Protein AF-A0A0W8FM40-F1 (afdb_monomer_lite)

Foldseek 3Di:
DVVVVCVVVPCVCCPDPLNVLLVLLVVLVVVLVVLVVCLVVDPCNVVSVVSSVVSNVSSVVSVVVSVVVVCVVVVVD

pLDDT: mean 91.33, std 12.1, range [61.59, 98.69]

Radius of gyration: 15.76 Å; chains: 1; bounding box: 34×18×43 Å

Structure (mmCIF, N/CA/C/O backbone):
data_AF-A0A0W8FM40-F1
#
_entry.id   AF-A0A0W8FM40-F1
#
loop_
_atom_site.group_PDB
_atom_site.id
_atom_site.type_symbol
_atom_site.label_atom_id
_atom_site.label_alt_id
_atom_site.label_comp_id
_atom_site.label_asym_id
_atom_site.label_entity_id
_atom_site.label_seq_id
_atom_site.pdbx_PDB_ins_code
_atom_site.Cartn_x
_atom_site.Cartn_y
_atom_site.Cartn_z
_atom_site.occupancy
_atom_site.B_iso_or_equiv
_atom_site.auth_seq_id
_atom_site.auth_comp_id
_atom_site.auth_asym_id
_atom_site.auth_atom_id
_atom_site.pdbx_PDB_model_num
ATOM 1 N N . MET A 1 1 ? -16.266 1.226 -17.499 1.00 61.59 1 MET A N 1
ATOM 2 C CA . MET A 1 1 ? -15.888 1.465 -18.908 1.00 61.59 1 MET A CA 1
ATOM 3 C C . MET A 1 1 ? -14.374 1.435 -19.114 1.00 61.59 1 MET A C 1
ATOM 5 O O . MET A 1 1 ? -13.937 0.637 -19.922 1.00 61.59 1 MET A O 1
ATOM 9 N N . VAL A 1 2 ? -13.558 2.139 -18.317 1.00 62.75 2 VAL A N 1
ATOM 10 C CA . VAL A 1 2 ? -12.076 2.061 -18.410 1.00 62.75 2 VAL A CA 1
ATOM 11 C C . VAL A 1 2 ? -11.494 0.709 -17.960 1.00 62.75 2 VAL A C 1
ATOM 13 O O . VAL A 1 2 ? -10.645 0.150 -18.637 1.00 62.75 2 VAL A O 1
ATOM 16 N N . VAL A 1 3 ? -11.984 0.134 -16.855 1.00 63.38 3 VAL A N 1
ATOM 17 C CA . VAL A 1 3 ? -11.471 -1.154 -16.334 1.00 63.38 3 VAL A CA 1
ATOM 18 C C . VAL A 1 3 ? -11.718 -2.312 -17.310 1.00 63.38 3 VAL A C 1
ATOM 20 O O . VAL A 1 3 ? -10.827 -3.115 -17.547 1.00 63.38 3 VAL A O 1
ATOM 23 N N . ILE A 1 4 ? -12.905 -2.362 -17.927 1.00 70.06 4 ILE A N 1
ATOM 24 C CA . ILE A 1 4 ? -13.252 -3.376 -18.937 1.00 70.06 4 ILE A CA 1
ATOM 25 C C . ILE A 1 4 ? -12.356 -3.219 -20.170 1.00 70.06 4 ILE A C 1
ATOM 27 O O . ILE A 1 4 ? -11.843 -4.214 -20.665 1.00 70.06 4 ILE A O 1
ATOM 31 N N . TYR A 1 5 ? -12.107 -1.979 -20.604 1.00 71.62 5 TYR A N 1
ATOM 32 C CA . TYR A 1 5 ? -11.215 -1.675 -21.722 1.00 71.62 5 TYR A CA 1
ATOM 33 C C . TYR A 1 5 ? -9.773 -2.152 -21.471 1.00 71.62 5 TYR A C 1
ATOM 35 O O . TYR A 1 5 ? -9.188 -2.819 -22.320 1.00 71.62 5 TYR A O 1
ATOM 43 N N . ILE A 1 6 ? -9.229 -1.899 -20.276 1.00 64.38 6 ILE A N 1
ATOM 44 C CA . ILE A 1 6 ? -7.878 -2.338 -19.885 1.00 64.38 6 ILE A CA 1
ATOM 45 C C . ILE A 1 6 ? -7.779 -3.869 -19.833 1.00 64.38 6 ILE A C 1
ATOM 47 O O . ILE A 1 6 ? -6.788 -4.436 -20.288 1.00 64.38 6 ILE A O 1
ATOM 51 N N . ILE A 1 7 ? -8.808 -4.544 -19.311 1.00 67.69 7 ILE A N 1
ATOM 52 C CA . ILE A 1 7 ? -8.859 -6.013 -19.275 1.00 67.69 7 ILE A CA 1
ATOM 53 C C . ILE A 1 7 ? -8.958 -6.580 -20.700 1.00 67.69 7 ILE A C 1
ATOM 55 O O . ILE A 1 7 ? -8.291 -7.562 -21.013 1.00 67.69 7 ILE A O 1
ATOM 59 N N . SER A 1 8 ? -9.739 -5.944 -2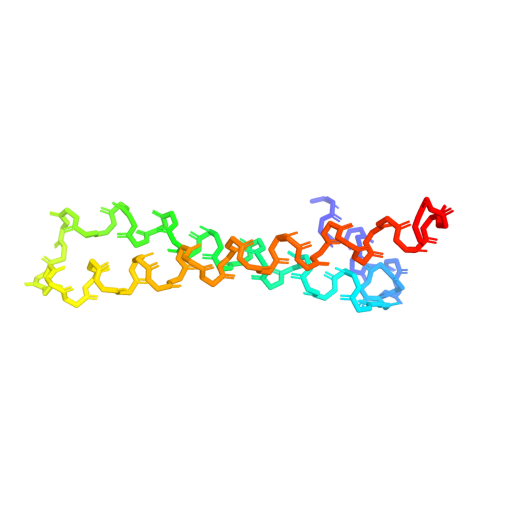1.582 1.00 69.31 8 SER A N 1
ATOM 60 C CA . SER A 1 8 ? -9.889 -6.373 -22.979 1.00 69.31 8 SER A CA 1
ATOM 61 C C . SER A 1 8 ? -8.669 -6.088 -23.857 1.00 69.31 8 SER A C 1
ATOM 63 O O . SER A 1 8 ? -8.491 -6.757 -24.868 1.00 69.31 8 SER A O 1
ATOM 65 N N . ALA A 1 9 ? -7.806 -5.146 -23.467 1.00 69.62 9 ALA A N 1
ATOM 66 C CA . ALA A 1 9 ? -6.594 -4.776 -24.200 1.00 69.62 9 ALA A CA 1
ATOM 67 C C . ALA A 1 9 ? -5.438 -5.794 -24.055 1.00 69.62 9 ALA A C 1
ATOM 69 O O . ALA A 1 9 ? -4.310 -5.500 -24.432 1.00 69.62 9 ALA A O 1
ATOM 70 N N . GLY A 1 10 ? -5.695 -6.994 -23.520 1.00 61.72 10 GLY A N 1
ATOM 71 C CA . GLY A 1 10 ? -4.740 -8.107 -23.581 1.00 61.72 10 GLY A CA 1
ATOM 72 C C . GLY A 1 10 ? -3.674 -8.129 -22.484 1.00 61.72 10 GLY A C 1
ATOM 73 O O . GLY A 1 10 ? -2.628 -8.738 -22.665 1.00 61.72 10 GLY A O 1
ATOM 74 N N . GLY A 1 11 ? -3.912 -7.490 -21.335 1.00 62.00 11 GLY A N 1
ATOM 75 C CA . GLY A 1 11 ? -3.058 -7.635 -20.146 1.00 62.00 11 GLY A CA 1
ATOM 76 C C . GLY A 1 11 ? -1.692 -6.938 -20.205 1.00 62.00 11 GLY A C 1
ATOM 77 O O . GLY A 1 11 ? -1.053 -6.808 -19.162 1.00 62.00 11 GLY A O 1
ATOM 78 N N . GLU A 1 12 ? -1.269 -6.407 -21.356 1.00 67.44 12 GLU A N 1
ATOM 79 C CA . GLU A 1 12 ? 0.005 -5.679 -21.490 1.00 67.44 12 GLU A CA 1
ATOM 80 C C . GLU A 1 12 ? 0.099 -4.464 -20.558 1.00 67.44 12 GLU A C 1
ATOM 82 O O . GLU A 1 12 ? 1.166 -4.145 -20.039 1.00 67.44 12 GLU A O 1
ATOM 87 N N . HIS A 1 13 ? -1.037 -3.843 -20.232 1.00 69.50 13 HIS A N 1
ATOM 88 C CA . HIS A 1 13 ? -1.099 -2.747 -19.264 1.00 69.50 13 HIS A CA 1
ATOM 89 C C . HIS A 1 13 ? -0.707 -3.142 -17.833 1.00 69.50 13 HIS A C 1
ATOM 91 O O . HIS A 1 13 ? -0.354 -2.264 -17.051 1.00 69.50 13 HIS A O 1
ATOM 97 N N . PHE A 1 14 ? -0.746 -4.430 -17.483 1.00 71.06 14 PHE A N 1
ATOM 98 C CA . PHE A 1 14 ? -0.257 -4.947 -16.200 1.00 71.06 14 PHE A CA 1
ATOM 99 C C . PHE A 1 14 ? 1.071 -5.703 -16.340 1.00 71.06 14 PHE A C 1
ATOM 101 O O . PHE A 1 14 ? 1.585 -6.225 -15.350 1.00 71.06 14 PHE A O 1
ATOM 108 N N . ASN A 1 15 ? 1.642 -5.757 -17.545 1.00 77.62 15 ASN A N 1
ATOM 109 C CA . ASN A 1 15 ? 2.830 -6.542 -17.847 1.00 77.62 15 ASN A CA 1
ATOM 110 C C . ASN A 1 15 ? 4.118 -5.755 -17.559 1.00 77.62 15 ASN A C 1
ATOM 112 O O . ASN A 1 15 ? 4.886 -5.409 -18.454 1.00 77.62 15 ASN A O 1
ATOM 116 N N . GLY A 1 16 ? 4.338 -5.432 -16.286 1.00 87.38 16 GLY A N 1
ATOM 117 C CA . GLY A 1 16 ? 5.570 -4.793 -15.844 1.00 87.38 16 GLY A CA 1
ATOM 118 C C . GLY A 1 16 ? 5.610 -4.537 -14.344 1.00 87.38 16 GLY A C 1
ATOM 119 O O . GLY A 1 16 ? 4.586 -4.360 -13.678 1.00 87.38 16 GLY A O 1
ATOM 120 N N . VAL A 1 17 ? 6.828 -4.524 -13.798 1.00 93.38 17 VAL A N 1
ATOM 121 C CA . VAL A 1 17 ? 7.061 -4.366 -12.354 1.00 93.38 17 VAL A CA 1
ATOM 122 C C . VAL A 1 17 ? 6.521 -3.019 -11.859 1.00 93.38 17 VAL A C 1
ATOM 124 O O . VAL A 1 17 ? 5.900 -2.969 -10.801 1.00 93.38 17 VAL A O 1
ATOM 127 N N . HIS A 1 18 ? 6.671 -1.942 -12.640 1.00 93.94 18 HIS A N 1
ATOM 128 C CA . HIS A 1 18 ? 6.119 -0.621 -12.313 1.00 93.94 18 HIS A CA 1
ATOM 129 C C . HIS A 1 18 ? 4.594 -0.667 -12.112 1.00 93.94 18 HIS A C 1
ATOM 131 O O . HIS A 1 18 ? 4.085 -0.185 -11.099 1.00 93.94 18 HIS A O 1
ATOM 137 N N . GLN A 1 19 ? 3.869 -1.291 -13.043 1.00 93.44 19 GLN A N 1
ATOM 138 C CA . GLN A 1 19 ? 2.408 -1.355 -13.034 1.00 93.44 19 GLN A CA 1
ATOM 139 C C . GLN A 1 19 ? 1.890 -2.228 -11.884 1.00 93.44 19 GLN A C 1
ATOM 141 O O . GLN A 1 19 ? 0.939 -1.842 -11.201 1.00 93.44 19 GLN A O 1
ATOM 146 N N . ILE A 1 20 ? 2.548 -3.362 -11.612 1.00 93.75 20 ILE A N 1
ATOM 147 C CA . ILE A 1 20 ? 2.202 -4.247 -10.487 1.00 93.75 20 ILE A CA 1
ATOM 148 C C . ILE A 1 20 ? 2.422 -3.532 -9.148 1.00 93.75 20 ILE A C 1
ATOM 150 O O . ILE A 1 20 ? 1.523 -3.519 -8.304 1.00 93.75 20 ILE A O 1
ATOM 154 N N . ILE A 1 21 ? 3.581 -2.896 -8.952 1.00 96.69 21 ILE A N 1
ATOM 155 C CA . ILE A 1 21 ? 3.876 -2.156 -7.716 1.00 96.69 21 ILE A CA 1
ATOM 156 C C . ILE A 1 21 ? 2.914 -0.973 -7.548 1.00 96.69 21 ILE A C 1
ATOM 158 O O . ILE A 1 21 ? 2.404 -0.758 -6.447 1.00 96.69 21 ILE A O 1
ATOM 162 N N . GLY A 1 22 ? 2.593 -0.256 -8.628 1.00 95.62 22 GLY A N 1
ATOM 163 C CA . GLY A 1 22 ? 1.594 0.814 -8.617 1.00 95.62 22 GLY A CA 1
ATOM 164 C C . GLY A 1 22 ? 0.202 0.326 -8.200 1.00 95.62 22 GLY A C 1
ATOM 165 O O . GLY A 1 22 ? -0.449 0.959 -7.365 1.00 95.62 22 GLY A O 1
ATOM 166 N N . LEU A 1 23 ? -0.238 -0.832 -8.703 1.00 94.62 23 LEU A N 1
ATOM 167 C CA . LEU A 1 23 ? -1.516 -1.438 -8.321 1.00 94.62 23 LEU A CA 1
ATOM 168 C C . LEU A 1 23 ? -1.539 -1.853 -6.841 1.00 94.62 23 LEU A C 1
ATOM 170 O O . LEU A 1 23 ? -2.533 -1.609 -6.147 1.00 94.62 23 LEU A O 1
ATOM 174 N N . ILE A 1 24 ? -0.449 -2.442 -6.341 1.00 96.25 24 ILE A N 1
ATOM 175 C CA . ILE A 1 24 ? -0.301 -2.796 -4.921 1.00 96.25 24 ILE A CA 1
ATOM 176 C C . ILE A 1 24 ? -0.345 -1.531 -4.054 1.00 96.25 24 ILE A C 1
ATOM 178 O O . ILE A 1 24 ? -1.086 -1.498 -3.067 1.00 96.25 24 ILE A O 1
ATOM 182 N N . ALA A 1 25 ? 0.386 -0.479 -4.438 1.00 97.81 25 ALA A N 1
ATOM 183 C CA . ALA A 1 25 ? 0.401 0.803 -3.736 1.00 97.81 25 ALA A CA 1
ATOM 184 C C . ALA A 1 25 ? -1.005 1.412 -3.654 1.00 97.81 25 ALA A C 1
ATOM 186 O O . ALA A 1 25 ? -1.472 1.758 -2.566 1.00 97.81 25 ALA A O 1
ATOM 187 N N . PHE A 1 26 ? -1.706 1.471 -4.791 1.00 97.00 26 PHE A N 1
ATOM 188 C CA . PHE A 1 26 ? -3.066 1.995 -4.877 1.00 97.00 26 PHE A CA 1
ATOM 189 C C . PHE A 1 26 ? -4.045 1.191 -4.016 1.00 97.00 26 PHE A C 1
ATOM 191 O O . PHE A 1 26 ? -4.812 1.765 -3.242 1.00 97.00 26 PHE A O 1
ATOM 198 N N . THR A 1 27 ? -3.985 -0.139 -4.089 1.00 97.56 27 THR A N 1
ATOM 199 C CA . THR A 1 27 ? -4.858 -1.020 -3.303 1.00 97.56 27 THR A CA 1
ATOM 200 C C . THR A 1 27 ? -4.605 -0.853 -1.804 1.00 97.56 27 THR A C 1
ATOM 202 O O . THR A 1 27 ? -5.550 -0.699 -1.028 1.00 97.56 27 THR A O 1
ATOM 205 N N . ALA A 1 28 ? -3.340 -0.813 -1.378 1.00 98.31 28 ALA A N 1
ATOM 206 C CA . ALA A 1 28 ? -2.977 -0.586 0.018 1.00 98.31 28 ALA A CA 1
ATOM 207 C C . ALA A 1 28 ? -3.423 0.800 0.516 1.00 98.31 28 ALA A C 1
ATOM 209 O O . ALA A 1 28 ? -3.911 0.922 1.643 1.00 98.31 28 ALA A O 1
ATOM 210 N N . ALA A 1 29 ? -3.318 1.837 -0.318 1.00 98.50 29 ALA A N 1
ATOM 211 C CA . ALA A 1 29 ? -3.804 3.177 0.002 1.00 98.50 29 ALA A CA 1
ATOM 212 C C . ALA A 1 29 ? -5.335 3.209 0.135 1.00 98.50 29 ALA A C 1
ATOM 214 O O . ALA A 1 29 ? -5.866 3.788 1.085 1.00 98.50 29 ALA A O 1
ATOM 215 N N . PHE A 1 30 ? -6.049 2.519 -0.756 1.00 98.56 30 PHE A N 1
ATOM 216 C CA . PHE A 1 30 ? -7.501 2.390 -0.680 1.00 98.56 30 PHE A CA 1
ATOM 217 C C . PHE A 1 30 ? -7.937 1.667 0.603 1.00 98.56 30 PHE A C 1
ATOM 219 O O . PHE A 1 30 ? -8.799 2.160 1.332 1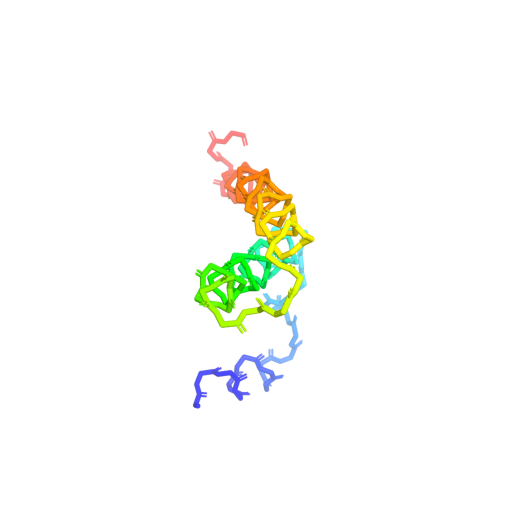.00 98.56 30 PHE A O 1
ATOM 226 N N . ILE A 1 31 ? -7.279 0.558 0.954 1.00 98.38 31 ILE A N 1
ATOM 227 C CA . ILE A 1 31 ? -7.501 -0.139 2.232 1.00 98.38 31 ILE A CA 1
ATOM 228 C C . ILE A 1 31 ? -7.204 0.792 3.414 1.00 98.38 31 ILE A C 1
ATOM 230 O O . ILE A 1 31 ? -7.989 0.856 4.360 1.00 98.38 31 ILE A O 1
ATOM 234 N N . THR A 1 32 ? -6.114 1.561 3.357 1.00 98.62 32 THR A N 1
ATOM 235 C CA . THR A 1 32 ? -5.761 2.548 4.390 1.00 98.62 32 THR A CA 1
ATOM 236 C C . THR A 1 32 ? -6.877 3.570 4.587 1.00 98.62 32 THR A C 1
ATOM 238 O O . THR A 1 32 ? -7.238 3.854 5.733 1.00 98.62 32 THR A O 1
ATOM 241 N N . MET A 1 33 ? -7.462 4.081 3.498 1.00 98.50 33 MET A N 1
ATOM 242 C CA . MET A 1 33 ? -8.599 5.004 3.532 1.00 98.50 33 MET A CA 1
ATOM 243 C C . MET A 1 33 ? -9.817 4.363 4.210 1.00 98.50 33 MET A C 1
ATOM 245 O O . MET A 1 33 ? -10.388 4.950 5.133 1.00 98.50 33 MET A O 1
ATOM 249 N N . LEU A 1 34 ? -10.175 3.133 3.823 1.00 98.44 34 LEU A N 1
ATOM 250 C CA . LEU A 1 34 ? -11.286 2.395 4.433 1.00 98.44 34 LEU A CA 1
ATOM 251 C C . LEU A 1 34 ? -11.059 2.149 5.931 1.00 98.44 34 LEU A C 1
ATOM 253 O O . LEU A 1 34 ? -11.965 2.372 6.734 1.00 98.44 34 LEU A O 1
ATOM 257 N N . LEU A 1 35 ? -9.847 1.756 6.332 1.00 98.12 35 LEU A N 1
ATOM 258 C CA . LEU A 1 35 ? -9.475 1.590 7.741 1.00 98.12 35 LEU A CA 1
ATOM 259 C C . LEU A 1 35 ? -9.538 2.919 8.506 1.00 98.12 35 LEU A C 1
ATOM 261 O O . LEU A 1 35 ? -9.973 2.947 9.660 1.00 98.12 35 LEU A O 1
ATOM 265 N N . GLY A 1 36 ? -9.149 4.019 7.858 1.00 97.94 36 GLY A N 1
ATOM 266 C CA . GLY A 1 36 ? -9.201 5.371 8.409 1.00 97.94 36 GLY A CA 1
ATOM 267 C C . GLY A 1 36 ? -10.626 5.844 8.698 1.00 97.94 36 GLY A C 1
ATOM 268 O O . GLY A 1 36 ? -10.843 6.540 9.688 1.00 97.94 36 GLY A O 1
ATOM 269 N N . PHE A 1 37 ? -11.603 5.412 7.901 1.00 97.81 37 PHE A N 1
ATOM 270 C CA . PHE A 1 37 ? -13.022 5.616 8.194 1.00 97.81 37 PHE A CA 1
ATOM 271 C C . PHE A 1 37 ? -13.536 4.619 9.244 1.00 97.81 37 PHE A C 1
ATOM 273 O O . PHE A 1 37 ? -14.201 4.992 10.215 1.00 97.81 37 PHE A O 1
ATOM 280 N N . TYR A 1 38 ? -13.202 3.337 9.090 1.00 97.69 38 TYR A N 1
ATOM 281 C CA . TYR A 1 38 ? -13.711 2.270 9.948 1.00 97.69 38 TYR A CA 1
ATOM 282 C C . TYR A 1 38 ? -13.235 2.380 11.404 1.00 97.69 38 TYR A C 1
ATOM 284 O O . TYR A 1 38 ? -13.971 2.001 12.317 1.00 97.69 38 TYR A O 1
ATOM 292 N N . GLN A 1 39 ? -12.060 2.960 11.671 1.00 96.88 39 GLN A N 1
ATOM 293 C CA . GLN A 1 39 ? -11.541 3.122 13.039 1.00 96.88 39 GLN A CA 1
ATOM 294 C C . GLN A 1 39 ? -12.475 3.908 13.979 1.00 96.88 39 GLN A C 1
ATOM 296 O O . GLN A 1 39 ? -12.377 3.752 15.197 1.00 96.88 39 GLN A O 1
ATOM 301 N N . PHE A 1 40 ? -13.384 4.732 13.444 1.00 96.12 40 PHE A N 1
ATOM 302 C CA .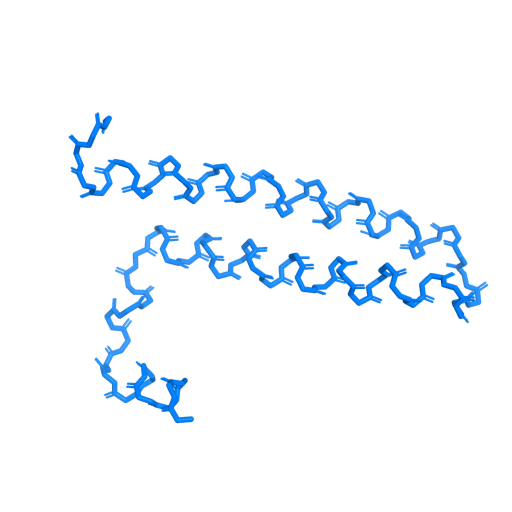 PHE A 1 40 ? -14.367 5.469 14.244 1.00 96.12 40 PHE A CA 1
ATOM 303 C C . PHE A 1 40 ? -15.526 4.586 14.725 1.00 96.12 40 PHE A C 1
ATOM 305 O O . PHE A 1 40 ? -16.103 4.862 15.776 1.00 96.12 40 PHE A O 1
ATOM 312 N N . LYS A 1 41 ? -15.823 3.500 14.000 1.00 96.31 41 LYS A N 1
ATOM 313 C CA . LYS A 1 41 ? -16.921 2.555 14.279 1.00 96.31 41 LYS A CA 1
ATOM 314 C C . LYS A 1 41 ? -16.442 1.199 14.818 1.00 96.31 41 LYS A C 1
ATOM 316 O O . LYS A 1 41 ? -17.247 0.423 15.321 1.00 96.31 41 LYS A O 1
ATOM 321 N N . SER A 1 42 ? -15.145 0.905 14.715 1.00 97.06 42 SER A N 1
ATOM 322 C CA . SER A 1 42 ? -14.561 -0.378 15.115 1.00 97.06 42 SER A CA 1
ATOM 323 C C . SER A 1 42 ? -14.726 -0.667 16.610 1.00 97.06 42 SER A C 1
ATOM 325 O O . SER A 1 42 ? -14.431 0.183 17.455 1.00 97.06 42 SER A O 1
ATOM 327 N N . LYS A 1 43 ? -15.115 -1.908 16.935 1.00 97.00 43 LYS A N 1
ATOM 328 C CA . LYS A 1 43 ? -15.117 -2.437 18.310 1.00 97.00 43 LYS A CA 1
ATOM 329 C C . LYS A 1 43 ? -13.694 -2.572 18.867 1.00 97.00 43 LYS A C 1
ATOM 331 O O . LYS A 1 43 ? -13.473 -2.315 20.044 1.00 97.00 43 LYS A O 1
ATOM 336 N N . ASN A 1 44 ? -12.721 -2.915 18.018 1.00 97.69 44 ASN A N 1
ATOM 337 C CA . ASN A 1 44 ? -11.305 -3.015 18.381 1.00 97.69 44 ASN A CA 1
ATOM 338 C C . ASN A 1 44 ? -10.505 -1.872 17.735 1.00 97.69 44 ASN A C 1
ATOM 340 O O . ASN A 1 44 ? -9.768 -2.052 16.760 1.00 97.69 44 ASN A O 1
ATOM 344 N N . LYS A 1 45 ? -10.676 -0.662 18.282 1.00 96.88 45 LYS A N 1
ATOM 345 C CA . LYS A 1 45 ? -10.017 0.557 17.786 1.00 96.88 45 LYS A CA 1
ATOM 346 C C . LYS A 1 45 ? -8.485 0.457 17.758 1.00 96.88 45 LYS A C 1
ATOM 348 O O . LYS A 1 45 ? -7.916 0.898 16.758 1.00 96.88 45 LYS A O 1
ATOM 353 N N . PRO A 1 46 ? -7.798 -0.105 18.779 1.00 98.12 46 PRO A N 1
ATOM 354 C CA . PRO A 1 46 ? -6.344 -0.252 18.741 1.00 98.12 46 PRO A CA 1
ATOM 355 C C . PRO A 1 46 ? -5.867 -1.070 17.538 1.00 98.12 46 PRO A C 1
ATOM 357 O O . PRO A 1 46 ? -5.020 -0.590 16.786 1.00 98.12 46 PRO A O 1
ATOM 360 N N . ALA A 1 47 ? -6.463 -2.241 17.289 1.00 98.00 47 ALA A N 1
ATOM 361 C CA . ALA A 1 47 ? -6.083 -3.081 16.154 1.00 98.00 47 ALA A CA 1
ATOM 362 C C . ALA A 1 47 ? -6.337 -2.383 14.808 1.00 98.00 47 ALA A C 1
ATOM 364 O O . ALA A 1 47 ? -5.463 -2.370 13.943 1.00 98.00 47 ALA A O 1
ATOM 365 N N . THR A 1 48 ? -7.492 -1.727 14.643 1.00 98.25 48 THR A N 1
ATOM 366 C CA . THR A 1 48 ? -7.802 -0.985 13.407 1.00 98.25 48 THR A CA 1
ATOM 367 C C . THR A 1 48 ? -6.835 0.178 13.175 1.00 98.25 48 THR A C 1
ATOM 369 O O . THR A 1 48 ? -6.414 0.404 12.042 1.00 98.25 48 THR A O 1
ATOM 372 N N . ARG A 1 49 ? -6.422 0.891 14.231 1.00 98.19 49 ARG A N 1
ATOM 373 C CA . ARG A 1 49 ? -5.418 1.965 14.136 1.00 98.19 49 ARG A CA 1
ATOM 374 C C . ARG A 1 49 ? -4.040 1.436 13.756 1.00 98.19 49 ARG A C 1
ATOM 376 O O . ARG A 1 49 ? -3.353 2.066 12.956 1.00 98.19 49 ARG A O 1
ATOM 383 N N . VAL A 1 50 ? -3.637 0.298 14.321 1.00 98.56 50 VAL A N 1
ATOM 384 C CA . VAL A 1 50 ? -2.378 -0.372 13.966 1.00 98.56 50 VAL A CA 1
ATOM 385 C C . VAL A 1 50 ? -2.402 -0.776 12.494 1.00 98.56 50 VAL A C 1
ATOM 387 O O . VAL A 1 50 ? -1.471 -0.435 11.768 1.00 98.56 50 VAL A O 1
ATOM 390 N N . ALA A 1 51 ? -3.492 -1.396 12.032 1.00 98.31 51 ALA A N 1
ATOM 391 C CA . ALA A 1 51 ? -3.666 -1.747 10.627 1.00 98.31 51 ALA A CA 1
ATOM 392 C C . ALA A 1 51 ? -3.607 -0.506 9.720 1.00 98.31 51 ALA A C 1
ATOM 394 O O . ALA A 1 51 ? -2.811 -0.481 8.789 1.00 98.31 51 ALA A O 1
ATOM 395 N N . HIS A 1 52 ? -4.363 0.556 10.027 1.00 98.38 52 HIS A N 1
ATOM 396 C CA . HIS A 1 52 ? -4.351 1.805 9.253 1.00 98.38 52 HIS A CA 1
ATOM 397 C C . HIS A 1 52 ? -2.935 2.389 9.125 1.00 98.38 52 HIS A C 1
ATOM 399 O O . HIS A 1 52 ? -2.507 2.753 8.033 1.00 98.38 52 HIS A O 1
ATOM 405 N N . ARG A 1 53 ? -2.176 2.432 10.228 1.00 98.44 53 ARG A N 1
ATOM 406 C CA . ARG A 1 53 ? -0.801 2.954 10.228 1.00 98.44 53 ARG A CA 1
ATOM 407 C C . ARG A 1 53 ? 0.150 2.091 9.400 1.00 98.44 53 ARG A C 1
ATOM 409 O O . ARG A 1 53 ? 0.956 2.643 8.655 1.00 98.44 53 ARG A O 1
ATOM 416 N N . TRP A 1 54 ? 0.082 0.766 9.530 1.00 98.62 54 TRP A N 1
ATOM 417 C CA . TRP A 1 54 ? 0.964 -0.137 8.786 1.00 98.62 54 TRP A CA 1
ATOM 418 C C . TRP A 1 54 ? 0.640 -0.172 7.296 1.00 98.62 54 TRP A C 1
ATOM 420 O O . TRP A 1 54 ? 1.561 -0.035 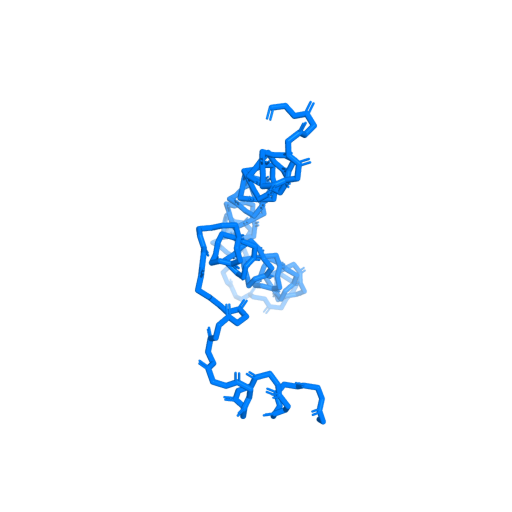6.495 1.00 98.62 54 TRP A O 1
ATOM 430 N N . PHE A 1 55 ? -0.639 -0.259 6.923 1.00 98.19 55 PHE A N 1
ATOM 431 C CA . PHE A 1 55 ? -1.050 -0.168 5.522 1.00 98.19 55 PHE A CA 1
ATOM 432 C C . PHE A 1 55 ? -0.669 1.185 4.911 1.00 98.19 55 PHE A C 1
ATOM 434 O O . PHE A 1 55 ? -0.149 1.202 3.800 1.00 98.19 55 PHE A O 1
ATOM 441 N N . GLY A 1 56 ? -0.813 2.290 5.652 1.00 98.38 56 GLY A N 1
ATOM 442 C CA . GLY A 1 56 ? -0.412 3.615 5.173 1.00 98.38 56 GLY A CA 1
ATOM 443 C C . GLY A 1 56 ? 1.097 3.743 4.944 1.00 98.38 56 GLY A C 1
ATOM 444 O O . GLY A 1 56 ? 1.536 4.247 3.912 1.00 98.38 56 GLY A O 1
ATOM 445 N N . ARG A 1 57 ? 1.920 3.235 5.872 1.00 98.69 57 ARG A N 1
ATOM 446 C CA . ARG A 1 57 ? 3.385 3.196 5.696 1.00 98.69 57 ARG A CA 1
ATOM 447 C C . ARG A 1 57 ? 3.783 2.318 4.515 1.00 98.69 57 ARG A C 1
ATOM 449 O O . ARG A 1 57 ? 4.605 2.729 3.703 1.00 98.69 57 ARG A O 1
ATOM 456 N N . PHE A 1 58 ? 3.177 1.139 4.405 1.00 98.62 58 PHE A N 1
ATOM 457 C CA . PHE A 1 58 ? 3.418 0.226 3.295 1.00 98.62 58 PHE A CA 1
ATOM 458 C C . PHE A 1 58 ? 3.026 0.856 1.952 1.00 98.62 58 PHE A C 1
ATOM 460 O O . PHE A 1 58 ? 3.817 0.812 1.015 1.00 98.62 58 PHE A O 1
ATOM 467 N N . SER A 1 59 ? 1.869 1.524 1.866 1.00 98.25 59 SER A N 1
ATOM 468 C CA . SER A 1 59 ? 1.452 2.203 0.635 1.00 98.25 59 SER A CA 1
ATOM 469 C C . SER A 1 59 ? 2.405 3.328 0.247 1.00 98.25 59 SER A C 1
ATOM 471 O O . SER A 1 59 ? 2.728 3.458 -0.926 1.00 98.25 59 SER A O 1
ATOM 473 N N . LEU A 1 60 ? 2.902 4.109 1.215 1.00 98.50 60 LEU A N 1
ATOM 474 C CA . LEU A 1 60 ? 3.879 5.168 0.940 1.00 98.50 60 LEU A CA 1
ATOM 475 C C . LEU A 1 60 ? 5.192 4.601 0.390 1.00 98.50 60 LEU A C 1
ATOM 477 O O . LEU A 1 60 ? 5.707 5.121 -0.596 1.00 98.50 60 LEU A O 1
ATOM 481 N N . LEU A 1 61 ? 5.703 3.516 0.981 1.00 98.62 61 LEU A N 1
ATOM 482 C CA . LEU A 1 61 ? 6.896 2.833 0.472 1.00 98.62 61 LEU A CA 1
ATOM 483 C C . LEU A 1 61 ? 6.678 2.326 -0.958 1.00 98.62 61 LEU A C 1
ATOM 485 O O . LEU A 1 61 ? 7.505 2.587 -1.826 1.00 98.62 61 LEU A O 1
ATOM 489 N N . MET A 1 62 ? 5.545 1.673 -1.224 1.00 98.25 62 MET A N 1
ATOM 490 C CA . MET A 1 62 ? 5.228 1.170 -2.563 1.00 98.25 62 MET A CA 1
ATOM 491 C C . MET A 1 62 ? 5.040 2.298 -3.584 1.00 98.2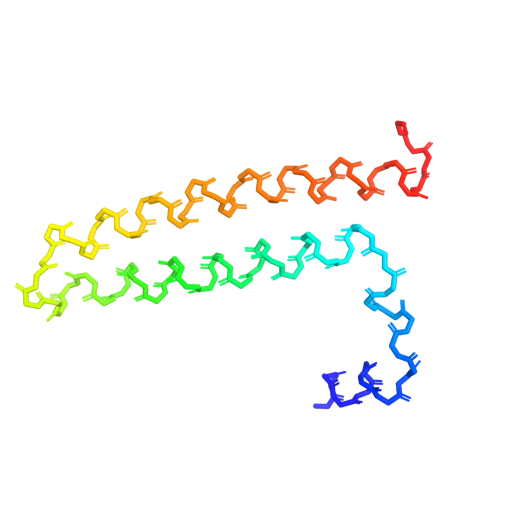5 62 MET A C 1
ATOM 493 O O . MET A 1 62 ? 5.471 2.146 -4.722 1.00 98.25 62 MET A O 1
ATOM 497 N N . PHE A 1 63 ? 4.463 3.445 -3.203 1.00 98.50 63 PHE A N 1
ATOM 498 C CA . PHE A 1 63 ? 4.387 4.610 -4.091 1.00 98.50 63 PHE A CA 1
ATOM 499 C C . PHE A 1 63 ? 5.771 5.150 -4.442 1.00 98.50 63 PHE A C 1
ATOM 501 O O . PHE A 1 63 ? 6.022 5.424 -5.612 1.00 98.50 63 PHE A O 1
ATOM 508 N N . LEU A 1 64 ? 6.680 5.261 -3.470 1.00 98.62 64 LEU A N 1
ATOM 509 C CA . LEU A 1 64 ? 8.059 5.671 -3.746 1.00 98.62 64 LEU A CA 1
ATOM 510 C C . LEU A 1 64 ? 8.744 4.694 -4.705 1.00 98.62 64 LEU A C 1
ATOM 512 O O . LEU A 1 64 ? 9.348 5.122 -5.686 1.00 98.62 64 LEU A O 1
ATOM 516 N N . THR A 1 65 ? 8.590 3.387 -4.482 1.00 98.12 65 THR A N 1
ATOM 517 C CA . THR A 1 65 ? 9.103 2.365 -5.403 1.00 98.12 65 THR A CA 1
ATOM 518 C C . THR A 1 65 ? 8.480 2.492 -6.795 1.00 98.12 65 THR A C 1
ATOM 520 O O . THR A 1 65 ? 9.207 2.466 -7.783 1.00 98.12 65 THR A O 1
ATOM 523 N N . ALA A 1 66 ? 7.161 2.679 -6.900 1.00 97.56 66 ALA A N 1
ATOM 524 C CA . ALA A 1 66 ? 6.476 2.856 -8.180 1.00 97.56 66 ALA A CA 1
ATOM 525 C C . ALA A 1 66 ? 6.980 4.095 -8.933 1.00 97.56 66 ALA A C 1
ATOM 527 O O . ALA A 1 66 ? 7.190 4.015 -10.141 1.00 97.56 66 ALA A O 1
ATOM 528 N N . ILE A 1 67 ? 7.212 5.210 -8.230 1.00 98.12 67 ILE A N 1
ATOM 529 C CA . ILE A 1 67 ? 7.772 6.440 -8.805 1.00 98.12 67 ILE A CA 1
ATOM 530 C C . ILE A 1 67 ? 9.171 6.172 -9.361 1.00 98.12 67 ILE A C 1
ATOM 532 O O . ILE A 1 67 ? 9.415 6.473 -10.524 1.00 98.12 67 ILE A O 1
ATOM 536 N N . ILE A 1 68 ? 10.061 5.556 -8.576 1.00 98.38 68 ILE A N 1
ATOM 537 C CA . ILE A 1 68 ? 11.424 5.220 -9.019 1.00 98.38 68 ILE A CA 1
ATOM 538 C C . ILE A 1 68 ? 11.378 4.326 -10.263 1.00 98.38 68 ILE A C 1
ATOM 540 O O . ILE A 1 68 ? 12.008 4.641 -11.268 1.00 98.38 68 ILE A O 1
ATOM 544 N N . LEU A 1 69 ? 10.577 3.257 -10.230 1.00 96.88 69 LEU A N 1
ATOM 5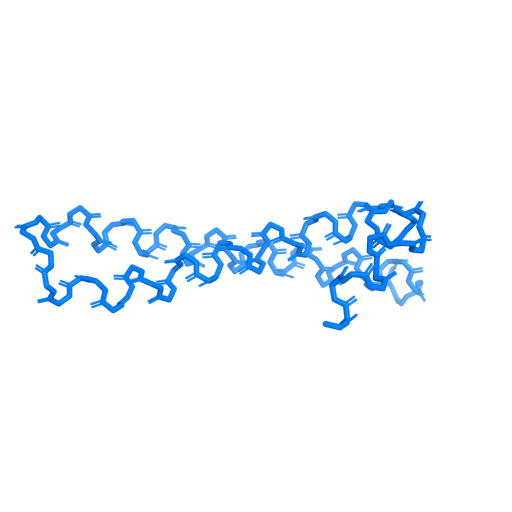45 C CA . LEU A 1 69 ? 10.415 2.358 -11.374 1.00 96.88 69 LEU A CA 1
ATOM 546 C C . LEU A 1 69 ? 9.854 3.080 -12.604 1.00 96.88 69 LEU A C 1
ATOM 548 O O . LEU A 1 69 ? 10.258 2.782 -13.722 1.00 96.88 69 LEU A O 1
ATOM 552 N N . GLY A 1 70 ? 8.936 4.028 -12.404 1.00 95.94 70 GLY A N 1
ATOM 553 C CA . GLY A 1 70 ? 8.376 4.840 -13.479 1.00 95.94 70 GLY A CA 1
ATOM 554 C C . GLY A 1 70 ? 9.430 5.735 -14.123 1.00 95.94 70 GLY A C 1
ATOM 555 O O . GLY A 1 70 ? 9.502 5.784 -15.345 1.00 95.94 70 GLY A O 1
ATOM 556 N N . LEU A 1 71 ? 10.280 6.380 -13.315 1.00 97.81 71 LEU A N 1
ATOM 557 C CA . LEU A 1 71 ? 11.387 7.214 -13.796 1.00 97.81 71 LEU A CA 1
ATOM 558 C C . LEU A 1 71 ? 12.438 6.395 -14.562 1.00 97.81 71 LEU A C 1
ATOM 560 O O . LEU A 1 71 ? 12.895 6.849 -15.610 1.00 97.81 71 LEU A O 1
ATOM 564 N N . MET A 1 72 ? 12.762 5.187 -14.086 1.00 96.94 72 MET A N 1
ATOM 565 C CA . MET A 1 72 ? 13.655 4.255 -14.789 1.00 96.94 72 MET A CA 1
ATOM 566 C C . MET A 1 72 ? 13.067 3.805 -16.132 1.00 96.94 72 MET A C 1
ATOM 568 O O . MET A 1 72 ? 13.770 3.769 -17.136 1.00 96.94 72 MET A O 1
ATOM 572 N N . LEU A 1 73 ? 11.763 3.497 -16.180 1.00 94.81 73 LEU A N 1
ATOM 573 C CA . LEU A 1 73 ? 11.083 3.048 -17.404 1.00 94.81 73 LEU A CA 1
ATOM 574 C C . LEU A 1 73 ? 11.195 4.079 -18.541 1.00 94.81 73 LEU A C 1
ATOM 576 O O . LEU A 1 73 ? 11.289 3.712 -19.710 1.00 94.81 73 LEU A O 1
ATOM 580 N N . ILE A 1 74 ? 11.187 5.367 -18.191 1.00 96.44 74 ILE A N 1
ATOM 581 C CA . ILE A 1 74 ? 11.308 6.481 -19.141 1.00 96.44 74 ILE A CA 1
ATOM 582 C C . ILE A 1 74 ? 12.733 7.048 -19.235 1.00 96.44 74 ILE A C 1
ATOM 584 O O . ILE A 1 74 ? 12.925 8.082 -19.869 1.00 96.44 74 ILE A O 1
ATOM 588 N N . ASN A 1 75 ? 13.724 6.366 -18.650 1.00 95.69 75 ASN A N 1
ATOM 589 C CA . ASN A 1 75 ? 15.148 6.716 -18.685 1.00 95.69 75 ASN A CA 1
ATOM 590 C C . ASN A 1 75 ? 15.466 8.136 -18.175 1.00 95.69 75 ASN A C 1
ATOM 592 O O . ASN A 1 75 ? 16.370 8.795 -18.690 1.00 95.69 75 ASN A O 1
ATOM 596 N N . ILE A 1 76 ? 14.717 8.633 -17.184 1.00 97.12 76 ILE A N 1
ATOM 597 C CA . ILE A 1 76 ? 15.081 9.880 -16.485 1.00 97.12 76 ILE A CA 1
ATOM 598 C C . ILE A 1 76 ? 16.205 9.625 -15.474 1.00 97.12 76 ILE A C 1
ATOM 600 O O . ILE A 1 76 ? 17.048 10.498 -15.263 1.00 97.12 76 ILE A O 1
ATOM 604 N N . ILE A 1 77 ? 16.199 8.444 -14.851 1.00 92.94 77 ILE A N 1
ATOM 605 C CA . ILE A 1 77 ? 17.238 7.945 -13.941 1.00 92.94 77 ILE A CA 1
ATOM 606 C C . ILE A 1 77 ? 17.643 6.527 -14.323 1.00 92.94 77 ILE A C 1
ATOM 608 O O . ILE A 1 77 ? 16.818 5.846 -14.976 1.00 92.94 77 ILE A O 1
#

Sequence (77 aa):
MVVIYIISAGGEHFNGVHQIIGLIAFTAAFITMLLGFYQFKSKNKPATRVAHRWFGRFSLLMFLTAIILGLMLINII

Organism: NCBI:txid938273

InterPro domains:
  IPR006593 Cytochrome b561/ferric reductase, transmembrane domain [PF03188] (9-71)

Secondary structure (DSSP, 8-state):
-HHHHHHHTTSGGG-SHHHHHHHHHHHHHHHHHHHHHHTTT-SSHHHHHHHHHHHHHHHHHHHHHHHHHHHHHTT--